Protei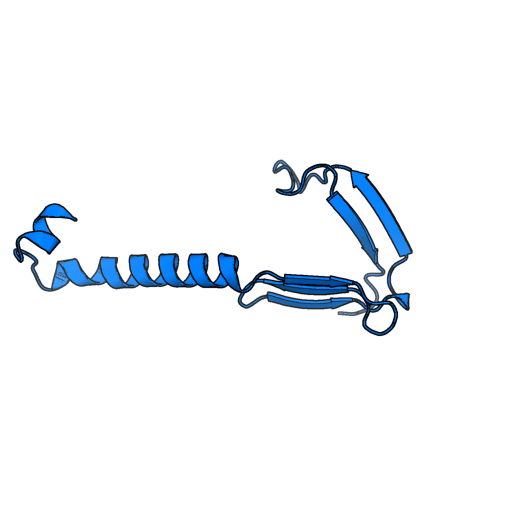n AF-A0A2G5KFU8-F1 (afdb_monomer)

pLDDT: mean 81.94, std 10.09, range [40.78, 95.12]

Sequence (92 aa):
MILDIVNGKMEKEGYWPLLLVFGVVGLLLWLFFGTNYELSEKDGLIYRSGPFNGKINTDRIIEIIKGKTLWVGFRPATVRKGLIIKYDNRGQ

Structure (mmCIF, N/CA/C/O backbone):
data_AF-A0A2G5KFU8-F1
#
_entry.id   AF-A0A2G5KFU8-F1
#
loop_
_atom_site.group_PDB
_atom_site.id
_atom_site.type_symbol
_atom_site.label_atom_id
_atom_site.label_alt_id
_atom_site.label_comp_id
_atom_site.label_asym_id
_atom_site.label_entity_id
_atom_site.label_seq_id
_atom_site.pdbx_PDB_ins_code
_atom_site.Cartn_x
_atom_site.Cartn_y
_atom_site.Cartn_z
_atom_site.occupancy
_atom_site.B_iso_or_equiv
_atom_site.auth_seq_id
_atom_site.auth_comp_id
_atom_site.auth_asym_id
_atom_site.auth_atom_id
_atom_site.pdbx_PDB_model_num
ATOM 1 N N . MET A 1 1 ? 11.178 5.098 -29.426 1.00 60.91 1 MET A N 1
ATOM 2 C CA . MET A 1 1 ? 11.462 4.180 -28.297 1.00 60.91 1 MET A CA 1
ATOM 3 C C . MET A 1 1 ? 10.861 2.791 -28.511 1.00 60.91 1 MET A C 1
ATOM 5 O O . MET A 1 1 ? 11.616 1.892 -28.831 1.00 60.91 1 MET A O 1
ATOM 9 N N . ILE A 1 2 ? 9.538 2.578 -28.403 1.00 65.00 2 ILE A N 1
ATOM 10 C CA . ILE A 1 2 ? 8.939 1.230 -28.594 1.00 65.00 2 ILE A CA 1
ATOM 11 C C . ILE A 1 2 ? 9.133 0.718 -30.033 1.00 65.00 2 ILE A C 1
ATOM 13 O O . ILE A 1 2 ? 9.482 -0.439 -30.240 1.00 65.00 2 ILE A O 1
ATOM 17 N N . LEU A 1 3 ? 8.978 1.598 -31.025 1.00 67.62 3 LEU A N 1
ATOM 18 C CA . LEU A 1 3 ? 9.176 1.261 -32.438 1.00 67.62 3 LEU A CA 1
ATOM 19 C C . LEU A 1 3 ? 10.643 0.913 -32.763 1.00 67.62 3 LEU A C 1
ATOM 21 O O . LEU A 1 3 ? 10.903 0.051 -33.592 1.00 67.62 3 LEU A O 1
ATOM 25 N N . ASP A 1 4 ? 11.600 1.545 -32.082 1.00 69.56 4 ASP A N 1
ATOM 26 C CA . ASP A 1 4 ? 13.038 1.314 -32.286 1.00 69.56 4 ASP A CA 1
ATOM 27 C C . ASP A 1 4 ? 13.501 -0.002 -31.646 1.00 69.56 4 ASP A C 1
ATOM 29 O O . ASP A 1 4 ? 14.367 -0.682 -32.197 1.00 69.56 4 ASP A O 1
ATOM 33 N N . ILE A 1 5 ? 12.862 -0.397 -30.535 1.00 70.00 5 ILE A N 1
ATOM 34 C CA . ILE A 1 5 ? 13.022 -1.713 -29.897 1.00 70.00 5 ILE A CA 1
ATOM 35 C C . ILE A 1 5 ? 12.552 -2.822 -30.844 1.00 70.00 5 ILE A C 1
ATOM 37 O O . ILE A 1 5 ? 13.292 -3.772 -31.081 1.00 70.00 5 ILE A O 1
ATOM 41 N N . VAL A 1 6 ? 11.349 -2.692 -31.418 1.00 77.44 6 VAL A N 1
ATOM 42 C CA . VAL A 1 6 ? 10.784 -3.702 -32.338 1.00 77.44 6 VAL A CA 1
ATOM 43 C C . VAL A 1 6 ? 11.610 -3.816 -33.622 1.00 77.44 6 VAL A C 1
ATOM 45 O O . VAL A 1 6 ? 11.783 -4.909 -34.150 1.00 77.44 6 VAL A O 1
ATOM 48 N N . ASN A 1 7 ? 12.168 -2.701 -34.093 1.00 80.88 7 ASN A N 1
ATOM 49 C CA . ASN A 1 7 ? 12.997 -2.659 -35.296 1.00 80.88 7 ASN A CA 1
ATOM 50 C C . ASN A 1 7 ? 14.481 -3.007 -35.050 1.00 80.88 7 ASN A C 1
ATOM 52 O O . ASN A 1 7 ? 15.266 -2.970 -35.997 1.00 80.88 7 ASN A O 1
ATOM 56 N N . GLY A 1 8 ? 14.887 -3.321 -33.812 1.00 72.56 8 GLY A N 1
ATOM 57 C CA . GLY A 1 8 ? 16.248 -3.762 -33.477 1.00 72.56 8 GLY A CA 1
ATOM 58 C C . GLY A 1 8 ? 17.340 -2.689 -33.595 1.00 72.56 8 GLY A C 1
ATOM 59 O O . GLY A 1 8 ? 18.520 -3.026 -33.641 1.00 72.56 8 GLY A O 1
ATOM 60 N N . LYS A 1 9 ? 16.980 -1.399 -33.642 1.00 73.31 9 LYS A N 1
ATOM 61 C CA . LYS A 1 9 ? 17.911 -0.273 -33.870 1.00 73.31 9 LYS A CA 1
ATOM 62 C C . LYS A 1 9 ? 18.374 0.406 -32.573 1.00 73.31 9 LYS A C 1
ATOM 64 O O . LYS A 1 9 ? 18.503 1.625 -32.526 1.00 73.31 9 LYS A O 1
ATOM 69 N N . MET A 1 10 ? 18.579 -0.361 -31.502 1.00 68.62 10 MET A N 1
ATOM 70 C CA . MET A 1 10 ? 18.888 0.195 -30.178 1.00 68.62 10 MET A CA 1
ATOM 71 C C . MET A 1 10 ? 20.388 0.153 -29.866 1.00 68.62 10 MET A C 1
ATOM 73 O O . MET A 1 10 ? 20.986 -0.921 -29.783 1.00 68.62 10 MET A O 1
ATOM 77 N N . GLU A 1 11 ? 20.977 1.326 -29.630 1.00 73.06 11 GLU A N 1
ATOM 78 C CA . GLU A 1 11 ? 22.331 1.473 -29.084 1.00 73.06 11 GLU A CA 1
ATOM 79 C C . GLU A 1 11 ? 22.391 1.018 -27.613 1.00 73.06 11 GLU A C 1
ATOM 81 O O . GLU A 1 11 ? 21.388 1.035 -26.895 1.00 73.06 11 GLU A O 1
ATOM 86 N N . LYS A 1 12 ? 23.577 0.609 -27.140 1.00 70.38 12 LYS A N 1
ATOM 87 C CA . LYS A 1 12 ? 23.777 -0.023 -25.819 1.00 70.38 12 LYS A CA 1
ATOM 88 C C . LYS A 1 12 ? 23.296 0.844 -24.640 1.00 70.38 12 LYS A C 1
ATOM 90 O O . LYS A 1 12 ? 22.849 0.305 -23.630 1.00 70.38 12 LYS A O 1
ATOM 95 N N . GLU A 1 13 ? 23.327 2.167 -24.779 1.00 72.44 13 GLU A N 1
ATOM 96 C CA . GLU A 1 13 ? 22.855 3.111 -23.754 1.00 72.44 13 GLU A CA 1
ATOM 97 C C . GLU A 1 13 ? 21.320 3.173 -23.647 1.00 72.44 13 GLU A C 1
ATOM 99 O O . GLU A 1 13 ? 20.771 3.471 -22.585 1.00 72.44 13 GLU A O 1
ATOM 104 N N . GLY A 1 14 ? 20.602 2.784 -24.705 1.00 75.44 14 GLY A N 1
ATOM 105 C CA . GLY A 1 14 ? 19.139 2.768 -24.744 1.00 75.44 14 GLY A CA 1
ATOM 106 C C . GLY A 1 14 ? 18.483 1.659 -23.908 1.00 75.44 14 GLY A C 1
ATOM 107 O O . GLY A 1 14 ? 17.263 1.674 -23.738 1.00 75.44 14 GLY A O 1
ATOM 108 N N . TYR A 1 15 ? 19.260 0.714 -23.364 1.00 79.38 15 TYR A N 1
ATOM 109 C CA . TYR A 1 15 ? 18.754 -0.387 -22.530 1.00 79.38 15 TYR A CA 1
ATOM 110 C C . TYR A 1 15 ? 18.630 -0.030 -21.045 1.00 79.38 15 TYR A C 1
ATOM 112 O O . TYR A 1 15 ? 17.873 -0.678 -20.322 1.00 79.38 15 TYR A O 1
ATOM 120 N N . TRP A 1 16 ? 19.326 1.005 -20.567 1.00 84.38 16 TRP A N 1
ATOM 121 C CA . TRP A 1 16 ? 19.268 1.395 -19.155 1.00 84.38 16 TRP A CA 1
ATOM 122 C C . TRP A 1 16 ? 17.846 1.761 -18.681 1.00 84.38 16 TRP A C 1
ATOM 124 O O . TRP A 1 16 ? 17.409 1.247 -17.647 1.00 84.38 16 TRP A O 1
ATOM 134 N N . PRO A 1 17 ? 17.051 2.544 -19.442 1.00 87.75 17 PRO A N 1
ATOM 135 C CA . PRO A 1 17 ? 15.674 2.858 -19.059 1.00 87.75 17 PRO A CA 1
ATOM 136 C C . PRO A 1 17 ? 14.746 1.635 -19.015 1.00 87.75 17 PRO A C 1
ATOM 138 O O . PRO A 1 17 ? 13.771 1.644 -18.266 1.00 87.75 17 PRO A O 1
ATOM 141 N N . LEU A 1 18 ? 15.031 0.569 -19.777 1.00 87.19 18 LEU A N 1
ATOM 142 C CA . LEU A 1 18 ? 14.215 -0.652 -19.760 1.00 87.19 18 LEU A CA 1
ATOM 143 C C . LEU A 1 18 ? 14.241 -1.331 -18.389 1.00 87.19 18 LEU A C 1
ATOM 145 O O . LEU A 1 18 ? 13.199 -1.796 -17.936 1.00 87.19 18 LEU A O 1
ATOM 149 N N . LEU A 1 19 ? 15.388 -1.346 -17.704 1.00 89.56 19 LEU A N 1
ATOM 150 C CA . LEU A 1 19 ? 15.489 -1.915 -16.356 1.00 89.56 19 LEU A CA 1
ATOM 151 C C . LEU A 1 19 ? 14.578 -1.183 -15.366 1.00 89.56 19 LEU A C 1
ATOM 153 O O . LEU A 1 19 ? 13.890 -1.826 -14.575 1.00 89.56 19 LEU A O 1
ATOM 157 N N . LEU A 1 20 ? 14.519 0.149 -15.453 1.00 91.56 20 LEU A N 1
ATOM 158 C CA . LEU A 1 20 ? 13.605 0.954 -14.644 1.00 91.56 20 LEU A CA 1
ATOM 159 C C . LEU A 1 20 ? 12.146 0.587 -14.946 1.00 91.56 20 LEU A C 1
ATOM 161 O O . LEU A 1 20 ? 11.376 0.332 -14.022 1.00 91.56 20 LEU A O 1
ATOM 165 N N . VAL A 1 21 ? 11.772 0.520 -16.228 1.00 92.44 21 VAL A N 1
ATOM 166 C CA . VAL A 1 21 ? 10.402 0.179 -16.646 1.00 92.44 21 VAL A CA 1
ATOM 167 C C . VAL A 1 21 ? 10.010 -1.212 -16.149 1.00 92.44 21 VAL A C 1
ATOM 169 O O . VAL A 1 21 ? 8.944 -1.361 -15.555 1.00 92.44 21 VAL A O 1
ATOM 172 N 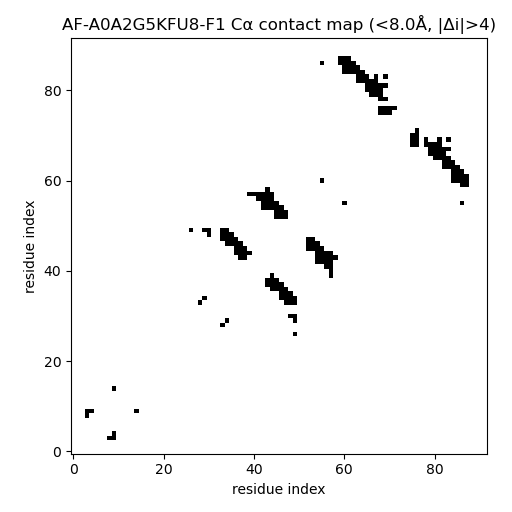N . PHE A 1 22 ? 10.874 -2.215 -16.314 1.00 93.12 22 PHE A N 1
ATOM 173 C CA . PHE A 1 22 ? 10.626 -3.559 -15.791 1.00 93.12 22 PHE A CA 1
ATOM 174 C C . PHE A 1 22 ? 10.530 -3.582 -14.265 1.00 93.12 22 PHE A C 1
ATOM 176 O O . PHE A 1 22 ? 9.668 -4.277 -13.732 1.00 93.12 22 PHE A O 1
ATOM 183 N N . GLY A 1 23 ? 11.345 -2.792 -13.562 1.00 93.69 23 GLY A N 1
ATOM 184 C CA . GLY A 1 23 ? 11.250 -2.634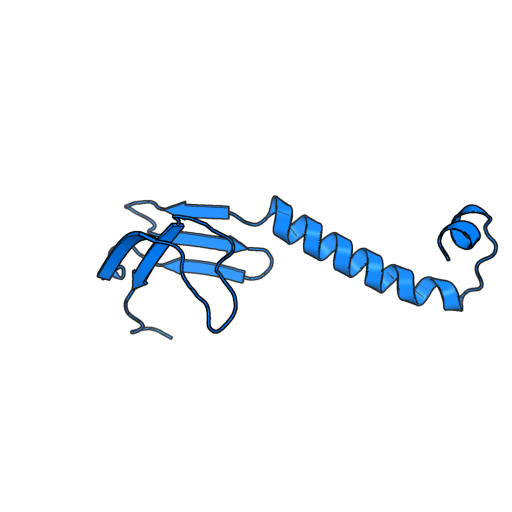 -12.111 1.00 93.69 23 GLY A CA 1
ATOM 185 C C . GLY A 1 23 ? 9.895 -2.072 -11.674 1.00 93.69 23 GLY A C 1
ATOM 186 O O . GLY A 1 23 ? 9.259 -2.626 -10.777 1.00 93.69 23 GLY A O 1
ATOM 187 N N . VAL A 1 24 ? 9.405 -1.023 -12.346 1.00 94.62 24 VAL A N 1
ATOM 188 C CA . VAL A 1 24 ? 8.080 -0.444 -12.062 1.00 94.62 24 VAL A CA 1
ATOM 189 C C . VAL A 1 24 ? 6.967 -1.441 -12.381 1.00 94.62 24 VAL A C 1
ATOM 191 O O . VAL A 1 24 ? 6.071 -1.626 -11.562 1.00 94.62 24 VAL A O 1
ATOM 194 N N . VAL A 1 25 ? 7.024 -2.120 -13.529 1.00 95.12 25 VAL A N 1
ATOM 195 C CA . VAL A 1 25 ? 6.026 -3.136 -13.903 1.00 95.12 25 VAL A CA 1
ATOM 196 C C . VAL A 1 25 ? 6.020 -4.288 -12.898 1.00 95.12 25 VAL A C 1
ATOM 198 O O . VAL A 1 25 ? 4.951 -4.683 -12.440 1.00 95.12 25 VAL A O 1
ATOM 201 N N . GLY A 1 26 ? 7.191 -4.785 -12.497 1.00 93.94 26 GLY A N 1
ATOM 202 C CA . GLY A 1 26 ? 7.319 -5.824 -11.477 1.00 93.94 26 GLY A CA 1
ATOM 203 C C . GLY A 1 26 ? 6.726 -5.396 -10.135 1.00 93.94 26 GLY A C 1
ATOM 204 O O . GLY A 1 26 ? 5.962 -6.151 -9.536 1.00 93.94 26 GLY A O 1
ATOM 205 N N . LEU A 1 27 ? 6.994 -4.162 -9.697 1.00 92.31 27 LEU A N 1
ATOM 206 C CA . LEU A 1 27 ? 6.410 -3.599 -8.478 1.00 92.31 27 LEU A CA 1
ATOM 207 C C . LEU A 1 27 ? 4.883 -3.480 -8.575 1.00 92.31 27 LEU A C 1
ATOM 209 O O . LEU A 1 27 ? 4.183 -3.841 -7.631 1.00 92.31 27 LEU A O 1
ATOM 213 N N . LEU A 1 28 ? 4.352 -3.024 -9.711 1.00 92.00 28 LEU A N 1
ATOM 214 C CA . LEU A 1 28 ? 2.907 -2.916 -9.927 1.00 92.00 28 LEU A CA 1
ATOM 215 C C . LEU A 1 28 ? 2.227 -4.286 -9.932 1.00 92.00 28 LEU A C 1
ATOM 217 O O . LEU A 1 28 ? 1.199 -4.445 -9.279 1.00 92.00 28 LEU A O 1
ATOM 221 N N . LEU A 1 29 ? 2.806 -5.280 -10.611 1.00 93.06 29 LEU A N 1
ATOM 222 C CA . LEU A 1 29 ? 2.293 -6.653 -10.602 1.00 93.06 29 LEU A CA 1
ATOM 223 C C . LEU A 1 29 ? 2.341 -7.245 -9.191 1.00 93.06 29 LEU A C 1
ATOM 225 O O . LEU A 1 29 ? 1.370 -7.857 -8.749 1.00 93.06 29 LEU A O 1
ATOM 229 N N . TRP A 1 30 ? 3.428 -7.022 -8.452 1.00 91.19 30 TRP A N 1
ATOM 230 C CA . TRP A 1 30 ? 3.544 -7.509 -7.081 1.00 91.19 30 TRP A CA 1
ATOM 231 C C . TRP A 1 30 ? 2.516 -6.863 -6.147 1.00 91.19 30 TRP A C 1
ATOM 233 O O . TRP A 1 30 ? 1.890 -7.566 -5.358 1.00 91.19 30 TRP A O 1
ATOM 243 N N . LEU A 1 31 ? 2.273 -5.555 -6.261 1.00 90.19 31 LEU A N 1
ATOM 244 C CA . LEU A 1 31 ? 1.207 -4.891 -5.509 1.00 90.19 31 LEU A CA 1
ATOM 245 C C . LEU A 1 31 ? -0.180 -5.384 -5.934 1.00 90.19 31 LEU A C 1
ATOM 247 O O . LEU A 1 31 ? -1.039 -5.569 -5.076 1.00 90.19 31 LEU A O 1
ATOM 251 N N . PHE A 1 32 ? -0.397 -5.629 -7.226 1.00 88.44 32 PHE A N 1
ATOM 252 C CA . PHE A 1 32 ? -1.682 -6.082 -7.751 1.00 88.44 32 PHE A CA 1
ATOM 253 C C . PHE A 1 32 ? -2.050 -7.491 -7.265 1.00 88.44 32 PHE A C 1
ATOM 255 O O . PHE A 1 32 ? -3.163 -7.697 -6.790 1.00 88.44 32 PHE A O 1
ATOM 262 N N . PHE A 1 33 ? -1.117 -8.447 -7.324 1.00 88.75 33 PHE A N 1
ATOM 263 C CA . PHE A 1 33 ? -1.367 -9.836 -6.910 1.00 88.75 33 PHE A CA 1
ATOM 264 C C . PHE A 1 33 ? -1.101 -10.097 -5.422 1.00 88.75 33 PHE A C 1
ATOM 266 O O . PHE A 1 33 ? -1.707 -10.981 -4.820 1.00 88.75 33 PHE A O 1
ATOM 273 N N . GLY A 1 34 ? -0.176 -9.353 -4.818 1.00 86.88 34 GLY A N 1
ATOM 274 C CA . GLY A 1 34 ? 0.276 -9.573 -3.445 1.00 86.88 34 GLY A CA 1
ATOM 275 C C . GLY A 1 34 ? -0.533 -8.830 -2.385 1.00 86.88 34 GLY A C 1
ATOM 276 O O . GLY A 1 34 ? -0.348 -9.106 -1.199 1.00 86.88 34 GLY A O 1
ATOM 277 N N . THR A 1 35 ? -1.415 -7.902 -2.771 1.00 90.50 35 THR A N 1
ATOM 278 C CA . THR A 1 35 ? -2.206 -7.137 -1.800 1.00 90.50 35 THR A CA 1
ATOM 279 C C . THR A 1 35 ? -3.401 -7.941 -1.304 1.00 90.50 35 THR A C 1
ATOM 281 O O . THR A 1 35 ? -4.337 -8.197 -2.054 1.00 90.50 35 THR A O 1
ATOM 284 N N . ASN A 1 36 ? -3.375 -8.321 -0.027 1.00 89.56 36 ASN A N 1
ATOM 285 C CA . ASN A 1 36 ? -4.419 -9.107 0.621 1.00 89.56 36 ASN A CA 1
ATOM 286 C C . ASN A 1 36 ? -4.647 -8.616 2.055 1.00 89.56 36 ASN A C 1
ATOM 288 O O . ASN A 1 36 ? -3.704 -8.261 2.766 1.00 89.56 36 ASN A O 1
ATOM 292 N N . TYR A 1 37 ? -5.908 -8.630 2.476 1.00 87.50 37 TYR A N 1
ATOM 293 C CA . TYR A 1 37 ? -6.332 -8.262 3.822 1.00 87.50 37 TYR A CA 1
ATOM 294 C C . TYR A 1 37 ? -7.219 -9.369 4.370 1.00 87.50 37 TYR A C 1
ATOM 296 O O . TYR A 1 37 ? -8.183 -9.766 3.717 1.00 87.50 37 TYR A O 1
ATOM 304 N N . GLU A 1 38 ? -6.909 -9.843 5.567 1.00 88.38 38 GLU A N 1
ATOM 305 C CA . GLU A 1 38 ? -7.661 -10.895 6.239 1.00 88.38 38 GLU A CA 1
ATOM 306 C C . GLU A 1 38 ? -8.009 -10.433 7.650 1.00 88.38 38 GLU A C 1
ATOM 308 O O . GLU A 1 38 ? -7.154 -9.913 8.363 1.00 88.38 38 GLU A O 1
ATOM 313 N N . LEU A 1 39 ? -9.273 -10.588 8.039 1.00 85.44 39 LEU A N 1
ATOM 314 C CA . LEU A 1 39 ? -9.750 -10.280 9.382 1.00 85.44 39 LEU A CA 1
ATOM 315 C C . LEU A 1 39 ? -10.275 -11.570 10.009 1.00 85.44 39 LEU A C 1
ATOM 317 O O . LEU A 1 39 ? -11.288 -12.105 9.561 1.00 85.44 39 LEU A O 1
ATOM 321 N N . SER A 1 40 ? -9.585 -12.050 11.038 1.00 83.62 40 SER A N 1
ATOM 322 C CA . SER A 1 40 ? -9.929 -13.261 11.786 1.00 83.62 40 SER A CA 1
ATOM 323 C C . SER A 1 40 ? -10.070 -12.933 13.268 1.00 83.62 40 SER A C 1
ATOM 325 O O . SER A 1 40 ? -9.368 -12.073 13.788 1.00 83.62 40 SER A O 1
ATOM 327 N N . GLU A 1 41 ? -10.952 -13.629 13.984 1.00 78.00 41 GLU A N 1
ATOM 328 C CA . GLU A 1 41 ? -11.099 -13.425 15.431 1.00 78.00 41 GLU A CA 1
ATOM 329 C C . GLU A 1 41 ? -9.836 -13.833 16.198 1.00 78.00 41 GLU A C 1
ATOM 331 O O . GLU A 1 41 ? -9.442 -13.149 17.142 1.00 78.00 41 GLU A O 1
ATOM 336 N N . LYS A 1 42 ? -9.174 -14.913 15.758 1.00 80.88 42 LYS A N 1
ATOM 337 C CA . LYS A 1 42 ? -7.974 -15.468 16.405 1.00 80.88 42 LYS A CA 1
ATOM 338 C C . LYS A 1 42 ? -6.706 -14.694 16.060 1.00 80.88 42 LYS A C 1
ATOM 340 O O . LYS A 1 42 ? -5.833 -14.529 16.905 1.00 80.88 42 LYS A O 1
ATOM 345 N N . ASP A 1 43 ? -6.609 -14.233 14.817 1.00 79.44 43 ASP A N 1
ATOM 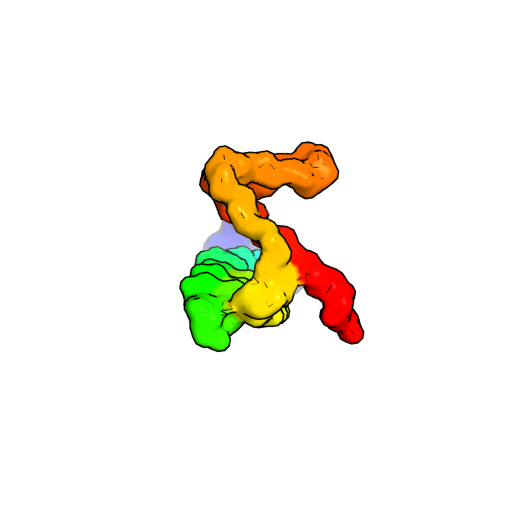346 C CA . ASP A 1 43 ? -5.400 -13.617 14.269 1.00 79.44 43 ASP A CA 1
ATOM 347 C C . ASP A 1 43 ? -5.531 -12.106 14.030 1.00 79.44 43 ASP A C 1
ATOM 349 O O . ASP A 1 43 ? -4.583 -11.455 13.598 1.00 79.44 43 ASP A O 1
ATOM 353 N N . GLY A 1 44 ? -6.677 -11.509 14.333 1.00 85.62 44 GLY A N 1
ATOM 354 C CA . GLY A 1 44 ? -6.919 -10.098 14.071 1.00 85.62 44 GLY A CA 1
ATOM 355 C C . GLY A 1 44 ? -6.836 -9.741 12.589 1.00 85.62 44 GLY A C 1
ATOM 356 O O . GLY A 1 44 ? -7.144 -10.549 11.712 1.00 85.62 44 GLY A O 1
ATOM 357 N N . LEU A 1 45 ? -6.465 -8.492 12.315 1.00 89.12 45 LEU A N 1
ATOM 358 C CA . LEU A 1 45 ? -6.306 -7.955 10.972 1.00 89.12 45 LEU A CA 1
ATOM 359 C C . LEU A 1 45 ? -4.882 -8.199 10.468 1.00 89.12 45 LEU A C 1
ATOM 361 O O . LEU A 1 45 ? -3.936 -7.534 10.896 1.00 89.12 45 LEU A O 1
ATOM 365 N N . ILE A 1 46 ? -4.742 -9.100 9.507 1.00 90.50 46 ILE A N 1
ATOM 366 C CA . ILE A 1 46 ? -3.517 -9.296 8.739 1.00 90.50 46 ILE A CA 1
ATOM 367 C C . ILE A 1 46 ? -3.619 -8.445 7.477 1.00 90.50 46 ILE A C 1
ATOM 369 O O . ILE A 1 46 ? -4.572 -8.567 6.706 1.00 90.50 46 ILE A O 1
ATOM 373 N N . TYR A 1 47 ? -2.624 -7.597 7.242 1.00 89.44 47 TYR A N 1
ATOM 374 C CA . TYR A 1 47 ? -2.506 -6.842 6.000 1.00 89.44 47 TYR A CA 1
ATOM 375 C C . TYR A 1 47 ? -1.195 -7.189 5.305 1.00 89.44 47 TYR A C 1
ATOM 377 O O . TYR A 1 47 ? -0.132 -7.256 5.925 1.00 89.44 47 TYR A O 1
ATOM 385 N N . ARG A 1 48 ? -1.269 -7.419 3.997 1.00 90.50 48 ARG A N 1
ATOM 386 C CA . ARG A 1 48 ? -0.121 -7.667 3.124 1.00 90.50 48 ARG A CA 1
ATOM 387 C C . ARG A 1 48 ? -0.282 -6.797 1.887 1.00 90.50 48 ARG A C 1
ATOM 389 O O . ARG A 1 48 ? -1.341 -6.815 1.275 1.00 90.50 48 ARG A O 1
ATOM 396 N N . SER A 1 49 ? 0.734 -6.021 1.534 1.00 88.56 49 SER A N 1
ATOM 397 C CA . SER A 1 49 ? 0.783 -5.217 0.312 1.00 88.56 49 SER A CA 1
ATOM 398 C C . SER A 1 49 ? 2.238 -5.011 -0.103 1.00 88.56 49 SER A C 1
ATOM 400 O O . SER A 1 49 ? 2.949 -4.138 0.402 1.00 88.56 49 SER A O 1
ATOM 402 N N . GLY A 1 50 ? 2.703 -5.874 -1.008 1.00 85.88 50 GLY A N 1
ATOM 403 C CA . GLY A 1 50 ? 4.096 -5.891 -1.449 1.00 85.88 50 GLY A CA 1
ATOM 404 C C . GLY A 1 50 ? 5.066 -6.052 -0.265 1.00 85.88 50 GLY A C 1
ATOM 405 O O . GLY A 1 50 ? 4.880 -6.967 0.542 1.00 85.88 50 GLY A O 1
ATOM 406 N N . PRO A 1 51 ? 6.083 -5.181 -0.120 1.00 84.69 51 PRO A N 1
ATOM 407 C CA . PRO A 1 51 ? 7.043 -5.272 0.980 1.00 84.69 51 PRO A CA 1
ATOM 408 C C . PRO A 1 51 ? 6.436 -4.910 2.343 1.00 84.69 51 PRO A C 1
ATOM 410 O O . PRO A 1 51 ? 7.008 -5.248 3.376 1.00 84.69 51 PRO A O 1
ATOM 413 N N . PHE A 1 52 ? 5.279 -4.244 2.371 1.00 85.81 52 PHE A N 1
ATOM 414 C CA . PHE A 1 52 ? 4.611 -3.859 3.606 1.00 85.81 52 PHE A CA 1
ATOM 415 C C . PHE A 1 52 ? 3.652 -4.962 4.037 1.00 85.81 52 PHE A C 1
ATOM 417 O O . PHE A 1 52 ? 2.677 -5.272 3.354 1.00 85.81 52 PHE A O 1
ATOM 424 N N . ASN A 1 53 ? 3.908 -5.557 5.193 1.00 89.31 53 ASN A N 1
ATOM 425 C CA . ASN A 1 53 ? 3.015 -6.525 5.806 1.00 89.31 53 ASN A CA 1
ATOM 426 C C . ASN A 1 53 ? 2.999 -6.334 7.322 1.00 89.31 53 ASN A C 1
ATOM 428 O O . ASN A 1 53 ? 3.927 -5.764 7.895 1.00 89.31 53 ASN A O 1
ATOM 432 N N . GLY A 1 54 ? 1.918 -6.766 7.959 1.00 87.81 54 GLY A N 1
ATOM 433 C CA . GLY A 1 54 ? 1.777 -6.680 9.402 1.00 87.81 54 GLY A CA 1
ATOM 434 C C . GLY A 1 54 ? 0.495 -7.326 9.903 1.00 87.81 54 GLY A C 1
ATOM 435 O O . GLY A 1 54 ? -0.343 -7.799 9.130 1.00 87.81 54 GLY A O 1
ATOM 436 N N . LYS A 1 55 ? 0.377 -7.362 11.228 1.00 89.38 55 LYS A N 1
ATOM 437 C CA . LYS A 1 55 ? -0.736 -7.966 11.957 1.00 89.38 55 LYS A CA 1
ATOM 438 C C . LYS A 1 55 ? -1.163 -7.021 13.074 1.00 89.38 55 LYS A C 1
ATOM 440 O O . LYS A 1 55 ? -0.324 -6.544 13.835 1.00 89.38 55 LYS A O 1
ATOM 445 N N . ILE A 1 56 ? -2.460 -6.764 13.171 1.00 87.75 56 ILE A N 1
ATOM 446 C CA . ILE A 1 56 ? -3.081 -6.016 14.264 1.00 87.75 56 ILE A CA 1
ATOM 447 C C . ILE A 1 56 ? -4.019 -6.984 14.972 1.00 87.75 56 ILE A C 1
ATOM 449 O O . ILE A 1 56 ? -5.038 -7.370 14.408 1.00 87.75 56 ILE A O 1
ATOM 453 N N . ASN A 1 57 ? -3.679 -7.390 16.193 1.00 88.06 57 ASN A N 1
ATOM 454 C CA . ASN A 1 57 ? -4.524 -8.311 16.947 1.00 88.06 57 ASN A CA 1
ATOM 455 C C . ASN A 1 57 ? -5.880 -7.668 17.296 1.00 88.06 57 ASN A C 1
ATOM 457 O O . ASN A 1 57 ? -5.975 -6.454 17.495 1.00 88.06 57 ASN A O 1
ATOM 461 N N . THR A 1 58 ? -6.927 -8.491 17.383 1.00 85.44 58 THR A N 1
ATOM 462 C CA . THR A 1 58 ? -8.312 -8.049 17.615 1.00 85.44 58 THR A CA 1
ATOM 463 C C . THR A 1 58 ? -8.487 -7.295 18.933 1.00 85.44 58 THR A C 1
ATOM 465 O O . THR A 1 58 ? -9.229 -6.319 18.980 1.00 85.44 58 THR A O 1
ATOM 468 N N . ASP A 1 59 ? -7.769 -7.690 19.986 1.00 86.31 59 ASP A N 1
ATOM 469 C CA . ASP A 1 59 ? -7.772 -7.056 21.314 1.00 86.31 59 ASP A CA 1
ATOM 470 C C . ASP A 1 59 ? -7.290 -5.599 21.293 1.00 86.31 59 ASP A C 1
ATOM 472 O O . ASP A 1 59 ? -7.637 -4.812 22.173 1.00 86.31 59 ASP A O 1
ATOM 476 N N . ARG A 1 60 ? -6.527 -5.215 20.264 1.00 86.25 60 ARG A N 1
ATOM 477 C CA . ARG A 1 60 ? -6.043 -3.842 20.080 1.00 86.25 60 ARG A CA 1
ATOM 478 C C . ARG A 1 60 ? -7.022 -2.958 19.317 1.00 86.25 60 ARG A C 1
ATOM 480 O O . ARG A 1 60 ? -6.799 -1.747 19.253 1.00 86.25 60 ARG A O 1
ATOM 487 N N . ILE A 1 61 ? -8.058 -3.531 18.701 1.00 87.69 61 ILE A N 1
ATOM 488 C CA . ILE A 1 61 ? -9.042 -2.788 17.912 1.00 87.69 61 ILE A CA 1
ATOM 489 C C . ILE A 1 61 ? -10.047 -2.132 18.864 1.00 87.69 61 ILE A C 1
ATOM 491 O O . ILE A 1 61 ? -10.789 -2.804 19.570 1.00 87.69 61 ILE A O 1
ATOM 495 N N . ILE A 1 62 ? -10.082 -0.802 18.852 1.00 89.50 62 ILE A N 1
ATOM 496 C CA . ILE A 1 62 ? -10.930 0.019 19.726 1.00 89.50 62 ILE A CA 1
ATOM 497 C C . ILE A 1 62 ? -12.287 0.280 19.065 1.00 89.50 62 ILE A C 1
ATOM 499 O O . ILE A 1 62 ? -13.323 0.272 19.723 1.00 89.50 62 ILE A O 1
ATOM 503 N N . GLU A 1 63 ? -12.293 0.544 17.756 1.00 86.75 63 GLU A N 1
ATOM 504 C CA . GLU A 1 63 ? -13.504 0.930 17.030 1.00 86.75 63 GLU A CA 1
ATOM 505 C C . GLU A 1 63 ? -13.424 0.498 15.562 1.00 86.75 63 GLU A C 1
ATOM 507 O O . GLU A 1 63 ? -12.383 0.636 14.914 1.00 86.75 63 GLU A O 1
ATOM 512 N N . ILE A 1 64 ? -14.548 0.025 15.017 1.00 87.12 64 ILE A N 1
ATOM 513 C CA . ILE A 1 64 ? -14.689 -0.321 13.601 1.00 87.12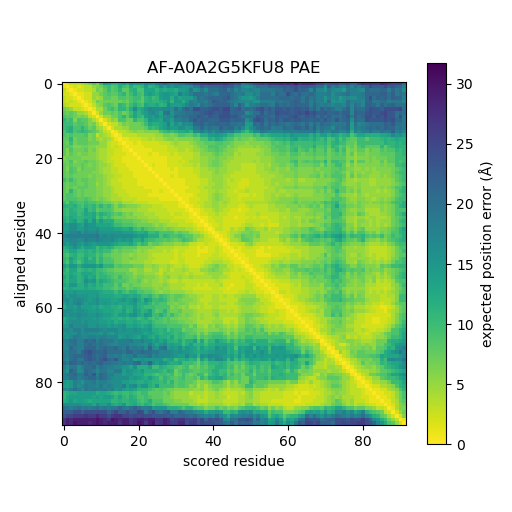 64 ILE A CA 1
ATOM 514 C C . ILE A 1 64 ? -15.845 0.483 13.001 1.00 87.12 64 ILE A C 1
ATOM 516 O O . ILE A 1 64 ? -17.012 0.232 13.301 1.00 87.12 64 ILE A O 1
ATOM 520 N N . ILE A 1 65 ? -15.535 1.414 12.099 1.00 88.25 65 ILE A N 1
ATOM 521 C CA . ILE A 1 65 ? -16.530 2.243 11.410 1.00 88.25 65 ILE A CA 1
ATOM 522 C C . ILE A 1 65 ? -16.748 1.689 10.001 1.00 88.25 65 ILE A C 1
ATOM 524 O O . ILE A 1 65 ? -15.834 1.653 9.178 1.00 88.25 65 ILE A O 1
ATOM 528 N N . LYS A 1 66 ? -17.980 1.264 9.711 1.00 88.38 66 LYS A N 1
ATOM 529 C CA . LYS A 1 66 ? -18.389 0.700 8.415 1.00 88.38 66 LYS A CA 1
ATOM 530 C C . LYS A 1 66 ? -19.009 1.763 7.509 1.00 88.38 66 LYS A C 1
ATOM 532 O O . LYS A 1 66 ? -19.681 2.680 7.978 1.00 88.38 66 LYS A O 1
ATOM 537 N N . GLY A 1 67 ? -18.839 1.612 6.196 1.00 84.81 67 GLY A N 1
ATOM 538 C CA . GLY A 1 67 ? -19.594 2.380 5.201 1.00 84.81 67 GLY A CA 1
ATOM 539 C C . GLY A 1 67 ? -19.156 3.838 5.052 1.00 84.81 67 GLY A C 1
ATOM 540 O O . GLY A 1 67 ? -19.892 4.645 4.482 1.00 84.81 67 GLY A O 1
ATOM 541 N N . LYS A 1 68 ? -17.960 4.187 5.535 1.00 82.88 68 LYS A N 1
ATOM 542 C CA . LYS A 1 68 ? -17.380 5.530 5.409 1.00 82.88 68 LYS A CA 1
AT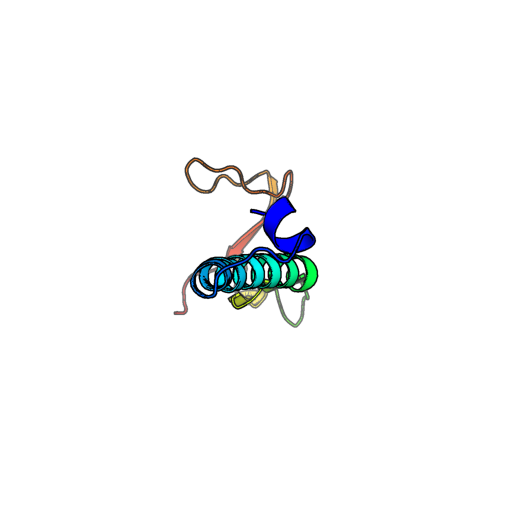OM 543 C C . LYS A 1 68 ? -16.195 5.505 4.445 1.00 82.88 68 LYS A C 1
ATOM 545 O O . LYS A 1 68 ? -15.480 4.514 4.341 1.00 82.88 68 LYS A O 1
ATOM 550 N N . THR A 1 69 ? -16.001 6.600 3.718 1.00 80.88 69 THR A N 1
ATOM 551 C CA . THR A 1 69 ? -14.807 6.816 2.891 1.00 80.88 69 THR A CA 1
ATOM 552 C C . THR A 1 69 ? -13.847 7.677 3.695 1.00 80.88 69 THR A C 1
ATOM 554 O O . THR A 1 69 ? -14.206 8.787 4.091 1.00 80.88 69 THR A O 1
ATOM 557 N N . LEU A 1 70 ? -12.655 7.153 3.972 1.00 77.06 70 LEU A N 1
ATOM 558 C CA . LEU A 1 70 ? -11.623 7.897 4.684 1.00 77.06 70 LEU A CA 1
ATOM 559 C C . LEU A 1 70 ? -10.965 8.912 3.737 1.00 77.06 70 LEU A C 1
ATOM 561 O O . LEU A 1 70 ? -10.796 8.647 2.546 1.00 77.06 70 LEU A O 1
ATOM 565 N N . TRP A 1 71 ? -10.559 10.053 4.281 1.00 73.06 71 TRP A N 1
ATOM 566 C CA . TRP A 1 71 ? -9.679 11.005 3.614 1.00 73.06 71 TRP A CA 1
ATOM 567 C C . TRP A 1 71 ? -8.309 10.948 4.281 1.00 73.06 71 TRP A C 1
ATOM 569 O O . TRP A 1 71 ? -8.208 11.083 5.500 1.00 73.06 71 TRP A O 1
ATOM 579 N N . VAL A 1 72 ? -7.260 10.726 3.489 1.00 64.94 72 VAL A N 1
ATOM 580 C CA . VAL A 1 72 ? -5.870 10.792 3.955 1.00 64.94 72 VAL A CA 1
ATOM 581 C C . VAL A 1 72 ? -5.303 12.118 3.459 1.00 64.94 72 VAL A C 1
ATOM 583 O O . VAL A 1 72 ? -4.854 12.243 2.317 1.00 64.94 72 VAL A O 1
ATOM 586 N N . GLY A 1 73 ? -5.412 13.150 4.299 1.00 75.00 73 GLY A N 1
ATOM 587 C CA . GLY A 1 73 ? -5.147 14.531 3.893 1.00 75.00 73 GLY A CA 1
ATOM 588 C C . GLY A 1 73 ? -6.073 14.956 2.747 1.00 75.00 73 GLY A C 1
ATOM 589 O O . GLY A 1 73 ? -7.288 14.820 2.844 1.00 75.00 73 GLY A O 1
ATOM 590 N N . PHE A 1 74 ? -5.493 15.430 1.641 1.00 71.44 74 PHE A N 1
ATOM 591 C CA . PHE A 1 74 ? -6.236 15.844 0.441 1.00 71.44 74 PHE A CA 1
ATOM 592 C C . PHE A 1 74 ? -6.599 14.696 -0.515 1.00 71.44 74 PHE A C 1
ATOM 594 O O . PHE A 1 74 ? -7.252 14.932 -1.532 1.00 71.44 74 PHE A O 1
ATOM 601 N N . ARG A 1 75 ? -6.164 13.459 -0.238 1.00 62.62 75 ARG A N 1
ATOM 602 C CA . ARG A 1 75 ? -6.400 12.315 -1.127 1.00 62.62 75 ARG A CA 1
ATOM 603 C C . ARG A 1 75 ? -7.542 11.454 -0.582 1.00 62.62 75 ARG A C 1
ATOM 605 O O . ARG A 1 75 ? -7.466 11.017 0.571 1.00 62.62 75 ARG A O 1
ATOM 612 N N . PRO A 1 76 ? -8.589 11.179 -1.378 1.00 73.88 76 PRO A N 1
ATOM 613 C CA . PRO A 1 76 ? -9.601 10.220 -0.971 1.00 73.88 76 PRO A CA 1
ATOM 614 C C . PRO A 1 76 ? -8.959 8.834 -0.877 1.00 73.88 76 PRO A C 1
ATOM 616 O O . PRO A 1 76 ? -8.141 8.461 -1.722 1.00 73.88 76 PRO A O 1
ATOM 619 N N . ALA A 1 77 ? -9.332 8.060 0.139 1.00 77.88 77 ALA A N 1
ATOM 620 C CA . ALA A 1 77 ? -8.976 6.652 0.171 1.00 77.88 77 ALA A CA 1
ATOM 621 C C . ALA A 1 77 ? -9.572 5.947 -1.056 1.00 77.88 77 ALA A C 1
ATOM 623 O O . ALA A 1 77 ? -10.703 6.223 -1.466 1.00 77.88 77 ALA A O 1
ATOM 624 N N . THR A 1 78 ? -8.813 5.013 -1.627 1.00 75.81 78 THR A N 1
ATOM 625 C CA . THR A 1 78 ? -9.209 4.271 -2.833 1.00 75.81 78 THR A CA 1
ATOM 626 C C . THR A 1 78 ? -10.504 3.480 -2.621 1.00 75.81 78 THR A C 1
ATOM 628 O O . THR A 1 78 ? -11.286 3.296 -3.552 1.00 75.81 78 THR A O 1
ATOM 631 N N . VAL A 1 79 ? -10.768 3.044 -1.384 1.00 78.00 79 VAL A N 1
ATOM 632 C CA . VAL A 1 79 ? -11.994 2.329 -1.023 1.00 78.00 79 VAL A CA 1
ATOM 633 C C . VAL A 1 79 ? -13.144 3.301 -0.746 1.00 78.00 79 VAL A C 1
ATOM 635 O O . VAL A 1 79 ? -13.068 4.173 0.120 1.00 78.00 79 VAL A O 1
ATOM 638 N N . ARG A 1 80 ? -14.260 3.120 -1.458 1.00 77.38 80 ARG A N 1
ATOM 639 C CA . ARG A 1 80 ? -15.533 3.790 -1.158 1.00 77.38 80 ARG A CA 1
ATOM 640 C C . ARG A 1 80 ? -16.357 2.907 -0.227 1.00 77.38 80 ARG A C 1
ATOM 642 O O . ARG A 1 80 ? -16.420 1.703 -0.445 1.00 77.38 80 ARG A O 1
ATOM 649 N N . LYS A 1 81 ? -17.013 3.503 0.778 1.00 81.12 81 LYS A N 1
ATOM 650 C CA . LYS A 1 81 ? -17.790 2.766 1.803 1.00 81.12 81 LYS A CA 1
ATOM 651 C C . LYS A 1 81 ? -16.960 1.683 2.520 1.00 81.12 81 LYS A C 1
ATOM 653 O O . LYS A 1 81 ? -17.472 0.612 2.835 1.00 81.12 81 LYS A O 1
ATOM 658 N N . GLY A 1 82 ? -15.682 1.969 2.751 1.00 83.19 82 GLY A N 1
ATOM 659 C CA . GLY A 1 82 ? -14.744 1.032 3.354 1.00 83.19 82 GLY A CA 1
ATOM 660 C C . GLY A 1 82 ? -14.975 0.791 4.845 1.00 83.19 82 GLY A C 1
ATOM 661 O O . GLY A 1 82 ? -15.915 1.304 5.463 1.00 83.19 82 GLY A O 1
ATOM 662 N N . LEU A 1 83 ? -14.073 -0.010 5.405 1.00 85.31 83 LEU A N 1
ATOM 663 C CA . LEU A 1 83 ? -13.961 -0.281 6.8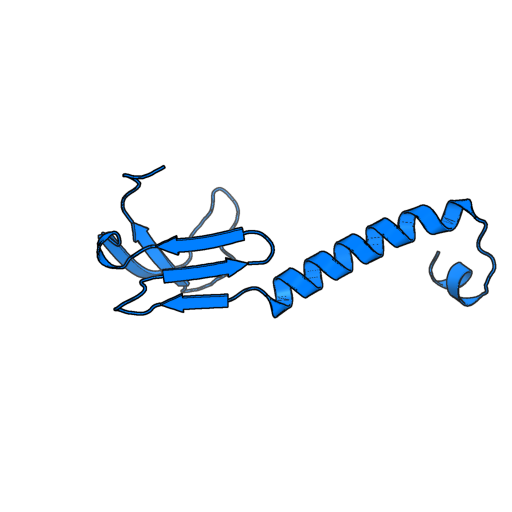29 1.00 85.31 83 LEU A CA 1
ATOM 664 C C . LEU A 1 83 ? -12.821 0.568 7.401 1.00 85.31 83 LEU A C 1
ATOM 666 O O . LEU A 1 83 ? -11.696 0.487 6.914 1.00 85.31 83 LEU A O 1
ATOM 670 N N . ILE A 1 84 ? -13.100 1.373 8.421 1.00 86.62 84 ILE A N 1
ATOM 671 C CA . ILE A 1 84 ? -12.079 2.118 9.162 1.00 86.62 84 ILE A CA 1
ATOM 672 C C . ILE A 1 84 ? -11.878 1.404 10.491 1.00 86.62 84 ILE A C 1
ATOM 674 O O . ILE A 1 84 ? -12.823 1.278 11.266 1.00 86.62 84 ILE A O 1
ATOM 678 N N . ILE A 1 85 ? -10.654 0.952 10.747 1.00 85.75 85 ILE A N 1
ATOM 679 C CA . ILE A 1 85 ? -10.278 0.250 11.975 1.00 85.75 85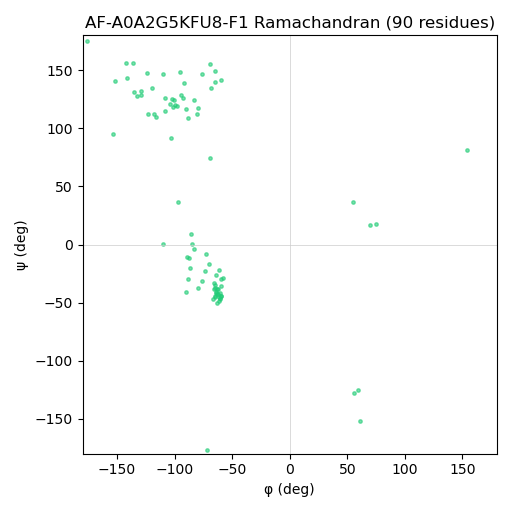 ILE A CA 1
ATOM 680 C C . ILE A 1 85 ? -9.406 1.198 12.797 1.00 85.75 85 ILE A C 1
ATOM 682 O O . ILE A 1 85 ? -8.311 1.560 12.366 1.00 85.75 85 ILE A O 1
ATOM 686 N N . LYS A 1 86 ? -9.894 1.615 13.966 1.00 87.31 86 LYS A N 1
ATOM 687 C CA . LYS A 1 86 ? -9.100 2.349 14.957 1.00 87.31 86 LYS A CA 1
ATOM 688 C C . LYS A 1 86 ? -8.537 1.354 15.959 1.00 87.31 86 LYS A C 1
ATOM 690 O O . LYS A 1 86 ? -9.285 0.556 16.519 1.00 87.31 86 LYS A O 1
ATOM 695 N N . TYR A 1 87 ? -7.236 1.417 16.195 1.00 88.12 87 TYR A N 1
ATOM 696 C CA . TYR A 1 87 ? -6.530 0.535 17.116 1.00 88.12 87 TYR A CA 1
ATOM 697 C C . TYR A 1 87 ? -5.554 1.338 17.979 1.00 88.12 87 TYR A C 1
ATOM 699 O O . TYR A 1 87 ? -5.147 2.436 17.595 1.00 88.12 87 TYR A O 1
ATOM 707 N N . ASP A 1 88 ? -5.206 0.816 19.155 1.00 84.12 88 ASP A N 1
ATOM 708 C CA . ASP A 1 88 ? -4.294 1.509 20.070 1.00 84.12 88 ASP A CA 1
ATOM 709 C C . ASP A 1 88 ? -2.858 1.561 19.506 1.00 84.12 88 ASP A C 1
ATOM 711 O O . ASP A 1 88 ? -2.314 0.550 19.043 1.00 84.12 88 ASP A O 1
ATOM 715 N N . ASN A 1 89 ? -2.227 2.736 19.597 1.00 67.81 89 ASN A N 1
ATOM 716 C CA . ASN A 1 89 ? -0.842 2.992 19.193 1.00 67.81 89 ASN A CA 1
ATOM 717 C C . ASN A 1 89 ? 0.181 2.649 20.298 1.00 67.81 89 ASN A C 1
ATOM 719 O O . ASN A 1 89 ? 1.364 2.965 20.174 1.00 67.81 89 ASN A O 1
ATOM 723 N N . ARG A 1 90 ? -0.246 2.007 21.395 1.00 58.53 90 ARG A N 1
ATOM 724 C CA . ARG A 1 90 ? 0.651 1.455 22.426 1.00 58.53 90 ARG A CA 1
ATOM 725 C C . ARG A 1 90 ? 1.447 0.250 21.907 1.00 58.53 90 ARG A C 1
ATOM 727 O O . ARG A 1 90 ? 1.152 -0.893 22.241 1.00 58.53 90 ARG A O 1
ATOM 734 N N . GLY A 1 91 ? 2.443 0.516 21.069 1.00 49.81 91 GLY A N 1
ATOM 735 C CA . GLY A 1 91 ? 3.440 -0.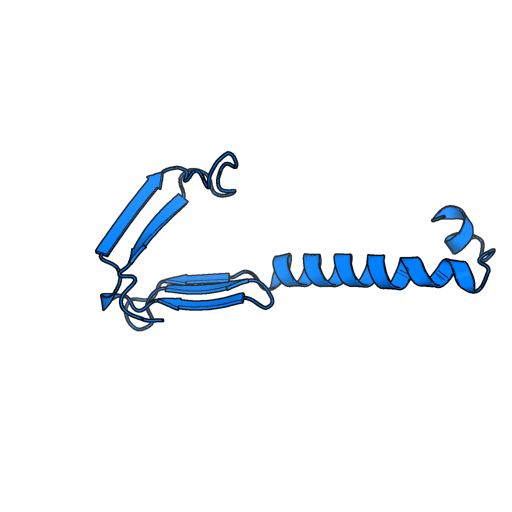461 20.634 1.00 49.81 91 GLY A CA 1
ATOM 736 C C . GLY A 1 91 ? 4.038 -0.109 19.279 1.00 49.81 91 GLY A C 1
ATOM 737 O O . GLY A 1 91 ? 3.585 -0.649 18.267 1.00 49.81 91 GLY A O 1
ATOM 738 N N . GLN A 1 92 ? 5.021 0.798 19.295 1.00 40.78 92 GLN A N 1
ATOM 739 C CA . GLN A 1 92 ? 6.234 0.633 18.490 1.00 40.78 92 GLN A CA 1
ATOM 740 C C . GLN A 1 92 ? 7.199 -0.259 19.268 1.00 40.78 92 GLN A C 1
ATOM 742 O O . GLN A 1 92 ? 7.200 -0.129 20.515 1.00 40.78 92 GLN A O 1
#

Secondary structure (DSSP, 8-state):
-HHHHHTT---GGGGHHHHHHHHHHHHHHHHHHH-EEEEETTTEEEEEETTEEEEE-GGGEEEEEEEE--EETTEEPS-TTEEEEEE-----

Nearest PDB structures (foldseek):
  3tzu-assembly1_A  TM=3.449E-01  e=5.351E+00  Mycobacterium marinum M

Foldseek 3Di:
DVVCVVVVNDDPVNCPVVVVVVVVVVLVVCQVVFFDWDADQQFGIWTTGRPDTDGDHPVFFDDKDFQPWDDPDPRTDPDGRHIDTDGDPPDD

Mean predicted aligned error: 9.23 Å

Radius of gyration: 20.53 Å; Cα contacts (8 Å, |Δi|>4): 107; chains: 1; bounding box: 43×31×58 Å

Solvent-accessible surface area (backbone atoms only — not comparable to full-atom values): 5586 Å² total; per-residue (Å²): 106,74,68,36,58,76,68,69,70,66,57,84,76,68,53,61,63,51,56,56,53,50,50,51,51,52,52,51,51,39,39,66,76,46,47,48,76,46,81,40,86,92,61,8,40,36,42,34,42,56,93,50,65,54,71,44,51,50,92,46,52,76,45,77,47,73,64,44,61,54,65,61,81,95,42,72,46,92,49,76,52,28,78,46,78,42,57,70,79,90,72,128